Protein AF-A0A427C906-F1 (afdb_monomer_lite)

Sequence (135 aa):
MSDAIRTLAHLHAALLLALLGTAPATAQQRPLTGQMLGEQPTPTTPPARPAPVAAPVAAAPAPVALALPPRPQLGDTTRALLQLQASGEHAGKPHTVLGDQASRSYARYLNSFDHPIPEYLEQSVRRDVASEGGE

Foldseek 3Di:
DVVVVVVVVVVVVVVVVVVVPDDPPPPPDPPPVVVPPPDDDDDDDDDDDDDDDDDDDDDDPDPDDDDDPDDDDPCPVVVVVVVVVVVCPPPDDDDDQPPVNVVVVVVVVVVVVVDDDDPDDDDPDPPPDDDDDDD

Radius of gyration: 36.95 Å; chains: 1; bounding box: 90×56×94 Å

pLDDT: mean 74.58, std 15.63, range [37.94, 96.94]

Secondary structure (DSSP, 8-state):
-HHHHHHHHHHHHHHHHHHTS----------GGGTSS--PPPPPPPPPPPPPPPP-PPPPPPP----PPPPPPTTHHHHHHHHHHHH-TTPPPP-PPPHHHHHHHHHHHHHHTSSPPPS----------------

Structure (mmCIF, N/CA/C/O backbone):
data_AF-A0A427C906-F1
#
_entry.id   AF-A0A427C906-F1
#
loop_
_atom_site.group_PDB
_atom_site.id
_atom_site.type_symbol
_atom_site.label_atom_id
_atom_site.label_alt_id
_atom_site.label_comp_id
_atom_site.label_asym_id
_atom_site.label_entity_id
_atom_site.label_seq_id
_atom_site.pdbx_PDB_ins_code
_atom_site.Cartn_x
_atom_site.Cartn_y
_atom_site.Cartn_z
_atom_site.occupancy
_atom_site.B_iso_or_equiv
_atom_site.auth_seq_id
_atom_site.auth_comp_id
_atom_site.auth_asym_id
_atom_site.auth_atom_id
_atom_site.pdbx_PDB_model_num
ATOM 1 N N . MET A 1 1 ? 47.331 12.082 6.596 1.00 60.78 1 MET A N 1
ATOM 2 C CA . MET A 1 1 ? 46.259 12.091 5.569 1.00 60.78 1 MET A CA 1
ATOM 3 C C . MET A 1 1 ? 45.106 11.132 5.878 1.00 60.78 1 MET A C 1
ATOM 5 O O . MET A 1 1 ? 43.995 11.435 5.479 1.00 60.78 1 MET A O 1
ATOM 9 N N . SER A 1 2 ? 45.327 10.031 6.614 1.00 67.25 2 SER A N 1
ATOM 10 C CA . SER A 1 2 ? 44.271 9.051 6.943 1.00 67.25 2 SER A CA 1
ATOM 11 C C . SER A 1 2 ? 43.259 9.542 8.000 1.00 67.25 2 SER A C 1
ATOM 13 O O . SER A 1 2 ? 42.059 9.323 7.855 1.00 67.25 2 SER A O 1
ATOM 15 N N . ASP A 1 3 ? 43.709 10.287 9.019 1.00 68.56 3 ASP A N 1
ATOM 16 C CA . ASP A 1 3 ? 42.823 10.754 10.102 1.00 68.56 3 ASP A CA 1
ATOM 17 C C . ASP A 1 3 ? 41.841 11.852 9.677 1.00 68.56 3 ASP A C 1
ATOM 19 O O . ASP A 1 3 ? 40.694 11.854 10.113 1.00 68.56 3 ASP A O 1
ATOM 23 N N . ALA A 1 4 ? 42.249 12.735 8.761 1.00 67.44 4 ALA A N 1
ATOM 24 C CA . ALA A 1 4 ? 41.394 13.807 8.243 1.00 67.44 4 ALA A CA 1
ATOM 25 C C . ALA A 1 4 ? 40.208 13.277 7.414 1.00 67.44 4 ALA A C 1
ATOM 27 O O . ALA A 1 4 ? 39.137 13.876 7.388 1.00 67.44 4 ALA A O 1
ATOM 28 N N . ILE A 1 5 ? 40.384 12.128 6.756 1.00 72.06 5 ILE A N 1
ATOM 29 C CA . ILE A 1 5 ? 39.330 11.475 5.970 1.00 72.06 5 ILE A CA 1
ATOM 30 C C . ILE A 1 5 ? 38.329 10.789 6.908 1.00 72.06 5 ILE A C 1
ATOM 32 O O . ILE A 1 5 ? 37.121 10.834 6.678 1.00 72.06 5 ILE A O 1
ATOM 36 N N . ARG A 1 6 ? 38.817 10.203 8.009 1.00 75.44 6 ARG A N 1
ATOM 37 C CA . ARG A 1 6 ? 37.978 9.535 9.008 1.00 75.44 6 ARG A CA 1
ATOM 38 C C . ARG A 1 6 ? 37.105 10.530 9.776 1.00 75.44 6 ARG A C 1
ATOM 40 O O . ARG A 1 6 ? 35.917 10.279 9.955 1.00 75.44 6 ARG A O 1
ATOM 47 N N . THR A 1 7 ? 37.645 11.683 10.166 1.00 76.62 7 THR A N 1
ATOM 48 C CA . THR A 1 7 ? 36.865 12.737 10.838 1.00 76.62 7 THR A CA 1
ATOM 49 C C . THR A 1 7 ? 35.819 13.360 9.916 1.00 76.62 7 THR A C 1
ATOM 51 O O . THR A 1 7 ? 34.683 13.568 10.341 1.00 76.62 7 THR A O 1
ATOM 54 N N . LEU A 1 8 ? 36.150 13.578 8.640 1.00 78.31 8 LEU A N 1
ATOM 55 C CA . LEU A 1 8 ? 35.208 14.096 7.644 1.00 78.31 8 LEU A CA 1
ATOM 56 C C . LEU A 1 8 ? 34.052 13.122 7.363 1.00 78.31 8 LEU A C 1
ATOM 58 O O . LEU A 1 8 ? 32.909 13.557 7.200 1.00 78.31 8 LEU A O 1
ATOM 62 N N . ALA A 1 9 ? 34.330 11.815 7.356 1.00 74.56 9 ALA A N 1
ATOM 63 C CA . ALA A 1 9 ? 33.320 10.771 7.196 1.00 74.56 9 ALA A CA 1
ATOM 64 C C . ALA A 1 9 ? 32.382 10.678 8.412 1.00 74.56 9 ALA A C 1
ATOM 66 O O . ALA A 1 9 ? 31.169 10.557 8.245 1.00 74.56 9 ALA A O 1
ATOM 67 N N . HIS A 1 10 ? 32.914 10.799 9.632 1.00 79.38 10 HIS A N 1
ATOM 68 C CA . HIS A 1 10 ? 32.091 10.828 10.845 1.00 79.38 10 HIS A CA 1
ATOM 69 C C . HIS A 1 10 ? 31.225 12.091 10.935 1.00 79.38 10 HIS A C 1
ATOM 71 O O . HIS A 1 10 ? 30.067 11.997 11.335 1.00 79.38 10 HIS A O 1
ATOM 77 N N . LEU A 1 11 ? 31.737 13.247 10.498 1.00 77.88 11 LEU A N 1
ATOM 78 C CA . LEU A 1 11 ? 30.957 14.487 10.411 1.00 77.88 11 LEU A CA 1
ATOM 79 C C . LEU A 1 11 ? 29.820 14.384 9.385 1.00 77.88 11 LEU A C 1
ATOM 81 O O . LEU A 1 11 ? 28.704 14.803 9.679 1.00 77.88 11 LEU A O 1
ATOM 85 N N . HIS A 1 12 ? 30.064 13.772 8.222 1.00 73.31 12 HIS A N 1
ATOM 86 C CA . HIS A 1 12 ? 29.010 13.512 7.233 1.00 73.31 12 HIS A CA 1
ATOM 87 C C . HIS A 1 12 ? 27.954 12.532 7.752 1.00 73.31 12 HIS A C 1
ATOM 89 O O . HIS A 1 12 ? 26.762 12.774 7.579 1.00 73.31 12 HIS A O 1
ATOM 95 N N . ALA A 1 13 ? 28.371 11.452 8.416 1.00 78.50 13 ALA A N 1
ATOM 96 C CA . ALA A 1 13 ? 27.444 10.487 9.000 1.00 78.50 13 ALA A CA 1
ATOM 97 C C . ALA A 1 13 ? 26.569 11.128 10.090 1.00 78.50 13 ALA A C 1
ATOM 99 O O . ALA A 1 13 ? 25.360 10.909 10.108 1.00 78.50 13 ALA A O 1
ATOM 100 N N . ALA A 1 14 ? 27.152 11.967 10.952 1.00 78.31 14 ALA A N 1
ATOM 101 C CA . ALA A 1 14 ? 26.415 12.705 11.976 1.00 78.31 14 ALA A CA 1
ATOM 102 C C . ALA A 1 14 ? 25.446 13.737 11.371 1.00 78.31 14 ALA A C 1
ATOM 104 O O . ALA A 1 14 ? 24.316 13.860 11.841 1.00 78.31 14 ALA A O 1
ATOM 105 N N . LEU A 1 15 ? 25.849 14.432 10.301 1.00 78.50 15 LEU A N 1
ATOM 106 C CA . LEU A 1 15 ? 24.998 15.392 9.593 1.00 78.50 15 LEU A CA 1
ATOM 107 C C . LEU A 1 15 ? 23.798 14.704 8.922 1.00 78.50 15 LEU A C 1
ATOM 109 O O . LEU A 1 15 ? 22.674 15.184 9.038 1.00 78.50 15 LEU A O 1
ATOM 113 N N . LEU A 1 16 ? 24.011 13.553 8.276 1.00 77.31 16 LEU A N 1
ATOM 114 C CA . LEU A 1 16 ? 22.929 12.767 7.672 1.00 77.31 16 LEU A CA 1
ATOM 115 C C . LEU A 1 16 ? 21.966 12.209 8.729 1.00 77.31 16 LEU A C 1
ATOM 117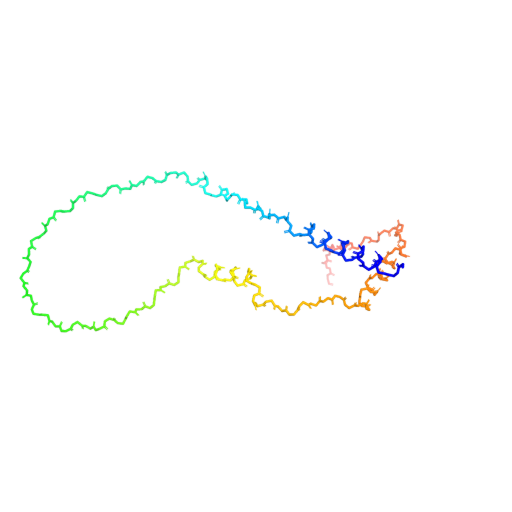 O O . LEU A 1 16 ? 20.756 12.227 8.513 1.00 77.31 16 LEU A O 1
ATOM 121 N N . LEU A 1 17 ? 22.472 11.771 9.888 1.00 72.62 17 LEU A N 1
ATOM 122 C CA . LEU A 1 17 ? 21.626 11.297 10.988 1.00 72.62 17 LEU A CA 1
ATOM 123 C C . LEU A 1 17 ? 20.773 12.428 11.591 1.00 72.62 17 LEU A C 1
ATOM 125 O O . LEU A 1 17 ? 19.618 12.207 11.944 1.00 72.62 17 LEU A O 1
ATOM 129 N N . ALA A 1 18 ? 21.323 13.643 11.675 1.00 68.44 18 ALA A N 1
ATOM 130 C CA . ALA A 1 18 ? 20.617 14.814 12.188 1.00 68.44 18 ALA A CA 1
ATOM 131 C C . ALA A 1 18 ? 19.518 15.316 11.233 1.00 68.44 18 ALA A C 1
ATOM 133 O O . ALA A 1 18 ? 18.470 15.760 11.699 1.00 68.44 18 ALA A O 1
ATOM 134 N N . LEU A 1 19 ? 19.714 15.208 9.912 1.00 68.06 19 LEU A N 1
ATOM 135 C CA . LEU A 1 19 ? 18.711 15.625 8.922 1.00 68.06 19 LEU A CA 1
ATOM 136 C C . LEU A 1 19 ? 17.505 14.672 8.811 1.00 68.06 19 LEU A C 1
ATOM 138 O O . LEU A 1 19 ? 16.458 15.090 8.325 1.00 68.06 19 LEU A O 1
ATOM 142 N N . LEU A 1 20 ? 17.612 13.418 9.266 1.00 64.12 20 LEU A N 1
ATOM 143 C CA . LEU A 1 20 ? 16.508 12.443 9.230 1.00 64.12 20 LEU A CA 1
ATOM 144 C C . LEU A 1 20 ? 15.568 12.515 10.453 1.00 64.12 20 LEU A C 1
ATOM 146 O O . LEU A 1 20 ? 14.515 11.880 10.446 1.00 64.12 20 LEU A O 1
ATOM 150 N N . GLY A 1 21 ? 15.934 13.257 11.504 1.00 59.97 21 GLY A N 1
ATOM 151 C CA . GLY A 1 21 ? 15.280 13.190 12.819 1.00 59.97 21 GLY A CA 1
ATOM 152 C C . GLY A 1 21 ? 14.210 14.244 13.129 1.00 59.97 21 GLY A C 1
ATOM 153 O O . GLY A 1 21 ? 13.608 14.174 14.197 1.00 59.97 21 GLY A O 1
ATOM 154 N N . THR A 1 22 ? 13.951 15.226 12.263 1.00 59.56 22 THR A N 1
ATOM 155 C CA . THR A 1 22 ? 13.080 16.371 12.604 1.00 59.56 22 THR A CA 1
ATOM 156 C C . THR A 1 22 ? 11.962 16.606 11.593 1.00 59.56 22 THR A C 1
ATOM 158 O O . THR A 1 22 ? 11.855 17.659 10.974 1.00 59.56 22 THR A O 1
ATOM 161 N N . ALA A 1 23 ? 11.052 15.640 11.483 1.00 53.34 23 ALA A N 1
ATOM 162 C CA . ALA A 1 23 ? 9.708 15.899 10.976 1.00 53.34 23 ALA A CA 1
ATOM 163 C C . ALA A 1 23 ? 8.699 15.665 12.111 1.00 53.34 23 ALA A C 1
ATOM 165 O O . ALA A 1 23 ? 8.405 14.511 12.431 1.00 53.34 23 ALA A O 1
ATOM 166 N N . PRO A 1 24 ? 8.147 16.714 12.751 1.00 51.66 24 PRO A N 1
ATOM 167 C CA . PRO A 1 24 ? 6.946 16.536 13.547 1.00 51.66 24 PRO A CA 1
ATOM 168 C C . PRO A 1 24 ? 5.812 16.198 12.574 1.00 51.66 24 PRO A C 1
ATOM 170 O O . PRO A 1 24 ? 5.291 17.063 11.874 1.00 51.66 24 PRO A O 1
ATOM 173 N N . ALA A 1 25 ? 5.447 14.921 12.498 1.00 55.31 25 ALA A N 1
ATOM 174 C CA . ALA A 1 25 ? 4.264 14.469 11.782 1.00 55.31 25 ALA A CA 1
ATOM 175 C C . ALA A 1 25 ? 3.003 14.905 12.550 1.00 55.31 25 ALA A C 1
ATOM 177 O O . ALA A 1 25 ? 2.325 14.098 13.178 1.00 55.31 25 ALA A O 1
ATOM 178 N N . THR A 1 26 ? 2.668 16.194 12.514 1.00 57.56 26 THR A N 1
ATOM 179 C CA . THR A 1 26 ? 1.374 16.709 12.983 1.00 57.56 26 THR A CA 1
ATOM 180 C C . THR A 1 26 ? 0.331 16.610 11.872 1.00 57.56 26 THR A C 1
ATOM 182 O O . THR A 1 26 ? -0.353 17.569 11.532 1.00 57.56 26 THR A O 1
ATOM 185 N N . ALA A 1 27 ? 0.150 15.410 11.319 1.00 52.53 27 ALA A N 1
ATOM 186 C CA . ALA A 1 27 ? -1.010 15.088 10.492 1.00 52.53 27 ALA A CA 1
ATOM 187 C C . ALA A 1 27 ? -2.217 14.741 11.387 1.00 52.53 27 ALA A C 1
ATOM 189 O O . ALA A 1 27 ? -2.818 13.679 11.263 1.00 52.53 27 ALA A O 1
ATOM 190 N N . GLN A 1 28 ? -2.573 15.618 12.332 1.00 52.84 28 GLN A N 1
ATOM 191 C CA . GLN A 1 28 ? -3.855 15.518 13.034 1.00 52.84 28 GLN A CA 1
ATOM 192 C C . GLN A 1 28 ? -4.901 16.294 12.245 1.00 52.84 28 GLN A C 1
ATOM 194 O O . GLN A 1 28 ? -5.195 17.459 12.511 1.00 52.84 28 GLN A O 1
ATOM 199 N N . GLN A 1 29 ? -5.462 15.632 11.238 1.00 58.22 29 GLN A N 1
ATOM 200 C CA . GLN A 1 29 ? -6.643 16.130 10.555 1.00 58.22 29 GLN A CA 1
ATOM 201 C C . GLN A 1 29 ? -7.806 16.146 11.554 1.00 58.22 29 GLN A C 1
ATOM 203 O O . GLN A 1 29 ? -8.168 15.126 12.142 1.00 58.22 29 GLN A O 1
ATOM 208 N N . ARG A 1 30 ? -8.356 17.337 11.793 1.00 63.44 30 ARG A N 1
ATOM 209 C CA . ARG A 1 30 ? -9.452 17.554 12.742 1.00 63.44 30 ARG A CA 1
ATOM 210 C C . ARG A 1 30 ? -10.679 16.751 12.267 1.00 63.44 30 ARG A C 1
ATOM 212 O O . ARG A 1 30 ? -11.065 16.917 11.108 1.00 63.44 30 ARG A O 1
ATOM 219 N N . PRO A 1 31 ? -11.294 15.886 13.097 1.00 63.03 31 PRO A N 1
ATOM 220 C CA . PRO A 1 31 ? -12.425 15.073 12.661 1.00 63.03 31 PRO A CA 1
ATOM 221 C C . PRO A 1 31 ? -13.620 15.974 12.332 1.00 63.03 31 PRO A C 1
ATOM 223 O O . PRO A 1 31 ? -14.186 16.632 13.206 1.00 63.03 31 PRO A O 1
ATOM 226 N N . LEU A 1 32 ? -13.998 15.994 11.052 1.00 64.62 32 LEU A N 1
ATOM 227 C CA . LEU A 1 32 ? -15.096 16.797 10.503 1.00 64.62 32 LEU A CA 1
ATOM 228 C C . LEU A 1 32 ? -16.458 16.438 11.131 1.00 64.62 32 LEU A C 1
ATOM 230 O O . LEU A 1 32 ? -17.360 17.267 11.200 1.00 64.62 32 LEU A O 1
ATOM 234 N N . THR A 1 33 ? -16.580 15.229 11.679 1.00 61.72 33 THR A N 1
ATOM 235 C CA . THR A 1 33 ? -17.793 14.690 12.306 1.00 61.72 33 THR A CA 1
ATOM 236 C C . THR A 1 33 ? -18.215 15.430 13.579 1.00 61.72 33 THR A C 1
ATOM 238 O O . THR A 1 33 ? -19.398 15.449 13.899 1.00 61.72 33 THR A O 1
ATOM 241 N N . GLY A 1 34 ? -17.283 16.070 14.296 1.00 59.53 34 GLY A N 1
ATOM 242 C CA . GLY A 1 34 ? -17.593 16.813 15.526 1.00 59.53 34 GLY A CA 1
ATOM 243 C C . GLY A 1 34 ? -18.198 18.200 15.291 1.00 59.53 34 GLY A C 1
ATOM 244 O O . GLY A 1 34 ? -18.767 18.773 16.209 1.00 59.53 34 GLY A O 1
ATOM 245 N N . GLN A 1 35 ? -18.082 18.742 14.076 1.00 57.38 35 GLN A N 1
ATOM 246 C CA . GLN A 1 35 ? -18.597 20.075 13.730 1.00 57.38 35 GLN A CA 1
ATOM 247 C C . GLN A 1 35 ? -20.039 20.031 13.201 1.00 57.38 35 GLN A C 1
ATOM 249 O O . GLN A 1 35 ? -20.721 21.048 13.199 1.00 57.38 35 GLN A O 1
ATOM 254 N N . MET A 1 36 ? -20.519 18.860 12.763 1.00 58.44 36 MET A N 1
ATOM 255 C CA . MET A 1 36 ? -21.890 18.692 12.262 1.00 58.44 36 MET A CA 1
ATOM 256 C C . MET A 1 36 ? -22.916 18.370 13.355 1.00 58.44 36 MET A C 1
ATOM 258 O O . MET A 1 36 ? -24.115 18.496 13.116 1.00 58.44 36 MET A O 1
ATOM 262 N N . LEU A 1 37 ? -22.473 17.965 14.54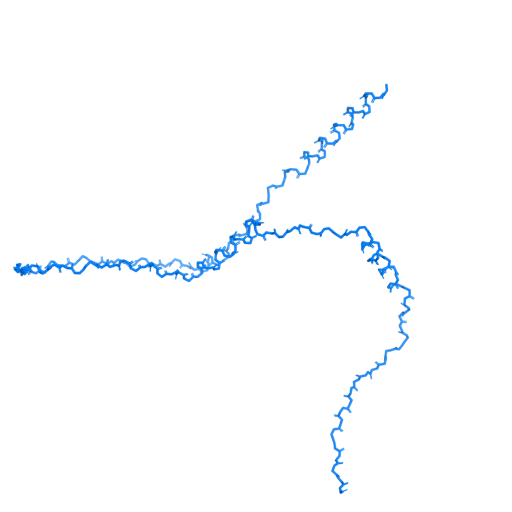7 1.00 62.88 37 LEU A N 1
ATOM 263 C CA . LEU A 1 37 ? -23.356 17.704 15.680 1.00 62.88 37 LEU A CA 1
ATOM 264 C C . LEU A 1 37 ? -23.487 18.988 16.505 1.00 62.88 37 LEU A C 1
ATOM 266 O O . LEU A 1 37 ? -22.859 19.142 17.549 1.00 62.88 37 LEU A O 1
ATOM 270 N N . GLY A 1 38 ? -24.237 19.945 15.954 1.00 54.25 38 GLY A N 1
ATOM 271 C CA . GLY A 1 38 ? -24.560 21.203 16.616 1.00 54.25 38 GLY A CA 1
ATOM 272 C C . GLY A 1 38 ? -25.064 20.995 18.047 1.00 54.25 38 GLY A C 1
ATOM 273 O O . GLY A 1 38 ? -25.702 19.992 18.363 1.00 54.25 38 GLY A O 1
ATOM 274 N N . GLU A 1 39 ? -24.712 21.965 18.886 1.00 60.34 39 GLU A N 1
ATOM 275 C CA . GLU A 1 39 ? -25.127 22.199 20.270 1.00 60.34 39 GLU A CA 1
ATOM 276 C C . GLU A 1 39 ? -26.426 21.480 20.669 1.00 60.34 39 GLU A C 1
ATOM 278 O O . GLU A 1 39 ? -27.529 21.911 20.338 1.00 60.34 39 GLU A O 1
ATOM 283 N N . GLN A 1 40 ? -26.305 20.381 21.417 1.00 56.00 40 GLN A N 1
ATOM 284 C CA . GLN A 1 40 ? -27.468 19.733 22.013 1.00 56.00 40 GLN A CA 1
ATOM 285 C C . GLN A 1 40 ? -27.760 20.392 23.374 1.00 56.00 40 GLN A C 1
ATOM 287 O O . GLN A 1 40 ? -26.891 20.365 24.251 1.00 56.00 40 GLN A O 1
ATOM 292 N N . PRO A 1 41 ? -28.942 21.005 23.577 1.00 55.81 41 PRO A N 1
ATOM 293 C CA . PRO A 1 41 ? -29.251 21.733 24.802 1.00 55.81 41 PRO A CA 1
ATOM 294 C C . PRO A 1 41 ? -29.464 20.779 25.984 1.00 55.81 41 PRO A C 1
ATOM 296 O O . PRO A 1 41 ? -30.039 19.697 25.854 1.00 55.81 41 PRO A O 1
ATOM 299 N N . THR A 1 42 ? -29.001 21.198 27.160 1.00 55.06 42 THR A N 1
ATOM 300 C CA . THR A 1 42 ? -29.135 20.480 28.432 1.00 55.06 42 THR A CA 1
ATOM 301 C C . THR A 1 42 ? -30.573 20.552 28.966 1.00 55.06 42 THR A C 1
ATOM 303 O O . THR A 1 42 ? -31.098 21.651 29.154 1.00 55.06 42 THR A O 1
ATOM 306 N N . PRO A 1 43 ? -31.233 19.422 29.285 1.00 53.91 43 PRO A N 1
ATOM 307 C CA . PRO A 1 43 ? -32.519 19.463 29.970 1.00 53.91 43 PRO A CA 1
ATOM 308 C C . PRO A 1 43 ? -32.331 19.780 31.462 1.00 53.91 43 PRO A C 1
ATOM 310 O O . PRO A 1 43 ? -31.638 19.071 32.193 1.00 53.91 43 PRO A O 1
ATOM 313 N N . THR A 1 44 ? -32.977 20.850 31.928 1.00 54.47 44 THR A N 1
ATOM 314 C CA . THR A 1 44 ? -33.104 21.198 33.351 1.00 54.47 44 THR A CA 1
ATOM 315 C C . THR A 1 44 ? -34.202 20.340 33.988 1.00 54.47 44 THR A C 1
ATOM 317 O O . THR A 1 44 ? -35.337 20.349 33.520 1.00 54.47 44 THR A O 1
ATOM 320 N N . THR A 1 45 ? -33.888 19.603 35.058 1.00 62.78 45 THR A N 1
ATOM 321 C CA . THR A 1 45 ? -34.878 18.806 35.810 1.00 62.78 45 THR A CA 1
ATOM 322 C C . THR A 1 45 ? -35.275 19.540 37.104 1.00 62.78 45 THR A C 1
ATOM 324 O O . THR A 1 45 ? -34.380 19.978 37.829 1.00 62.78 45 THR A O 1
ATOM 327 N N . PRO A 1 46 ? -36.579 19.704 37.412 1.00 63.38 46 PRO A N 1
ATOM 328 C CA . PRO A 1 46 ? -37.055 20.387 38.621 1.00 63.38 46 PRO A CA 1
ATOM 329 C C . PRO A 1 46 ? -36.910 19.524 39.893 1.00 63.38 46 PRO A C 1
ATOM 331 O O . PRO A 1 46 ? -36.845 18.296 39.800 1.00 63.38 46 PRO A O 1
ATOM 334 N N . PRO A 1 47 ? -36.890 20.132 41.098 1.00 61.59 47 PRO A N 1
ATOM 335 C CA . PRO A 1 47 ? -36.725 19.397 42.351 1.00 61.59 47 PRO A CA 1
ATOM 336 C C . PRO A 1 47 ? -37.974 18.581 42.727 1.00 61.59 47 PRO A C 1
ATOM 338 O O . PRO A 1 47 ? -39.103 19.075 42.685 1.00 61.59 47 PRO A O 1
ATOM 341 N N . ALA A 1 48 ? -37.757 17.329 43.139 1.00 61.44 48 ALA A N 1
ATOM 342 C CA . ALA A 1 48 ? -38.797 16.409 43.595 1.00 61.44 48 ALA A CA 1
ATOM 343 C C . ALA A 1 48 ? -39.233 16.689 45.049 1.00 61.44 48 ALA A C 1
ATOM 345 O O . ALA A 1 48 ? -38.413 16.961 45.926 1.00 61.44 48 ALA A O 1
ATOM 346 N N . ARG A 1 49 ? -40.545 16.597 45.301 1.00 61.78 49 ARG A N 1
ATOM 347 C CA . ARG A 1 49 ? -41.196 16.741 46.617 1.00 61.78 49 ARG A CA 1
ATOM 348 C C . ARG A 1 49 ? -40.979 15.483 47.483 1.00 61.78 49 ARG A C 1
ATOM 350 O O . ARG A 1 49 ? -41.075 14.384 46.941 1.00 61.78 49 ARG A O 1
ATOM 357 N N . PRO A 1 50 ? -40.766 15.600 48.808 1.00 54.38 50 PRO A N 1
ATOM 358 C CA . PRO A 1 50 ? -40.608 14.435 49.679 1.00 54.38 50 PRO A CA 1
ATOM 359 C C .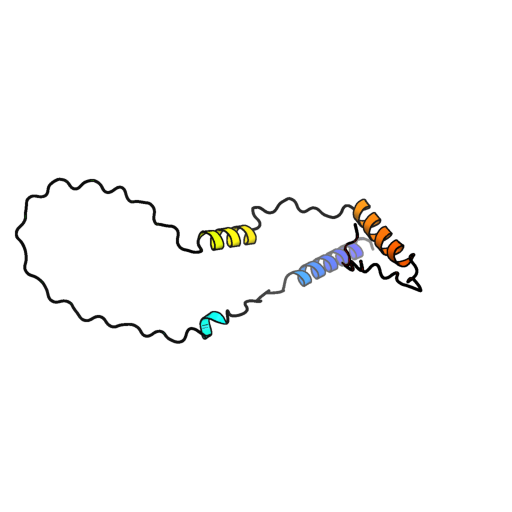 PRO A 1 50 ? -41.930 13.673 49.893 1.00 54.38 50 PRO A C 1
ATOM 361 O O . PRO A 1 50 ? -42.985 14.275 50.102 1.00 54.38 50 PRO A O 1
ATOM 364 N N . ALA A 1 51 ? -41.847 12.340 49.846 1.00 64.00 51 ALA A N 1
ATOM 365 C CA . ALA A 1 51 ? -42.921 11.388 50.141 1.00 64.00 51 ALA A CA 1
ATOM 366 C C . ALA A 1 51 ? -42.890 10.950 51.628 1.00 64.00 51 ALA A C 1
ATOM 368 O O . ALA A 1 51 ? -41.834 11.039 52.259 1.00 64.00 51 ALA A O 1
ATOM 369 N N . PRO A 1 52 ? -44.021 10.497 52.209 1.00 53.59 52 PRO A N 1
ATOM 370 C CA . PRO A 1 52 ? -44.125 10.165 53.632 1.00 53.59 52 PRO A CA 1
ATOM 371 C C . PRO A 1 52 ? -43.350 8.895 54.018 1.00 53.59 52 PRO A C 1
ATOM 373 O O . PRO A 1 52 ? -43.203 7.961 53.231 1.00 53.59 52 PRO A O 1
ATOM 376 N N . VAL A 1 53 ? -42.874 8.876 55.265 1.00 53.28 53 VAL A N 1
ATOM 377 C CA . VAL A 1 53 ? -42.046 7.814 55.854 1.00 53.28 53 VAL A CA 1
ATOM 378 C C . VAL A 1 53 ? -42.908 6.606 56.234 1.00 53.28 53 VAL A C 1
ATOM 380 O O . VAL A 1 53 ? -43.827 6.725 57.043 1.00 53.28 53 VAL A O 1
ATOM 383 N N . ALA A 1 54 ? -42.592 5.438 55.670 1.00 59.38 54 ALA A N 1
ATOM 384 C CA . ALA A 1 54 ? -43.156 4.150 56.069 1.00 59.38 54 ALA A CA 1
ATOM 385 C C . ALA A 1 54 ? -42.366 3.535 57.244 1.00 59.38 54 ALA A C 1
ATOM 387 O O . ALA A 1 54 ? -41.144 3.667 57.320 1.00 59.38 54 ALA A O 1
ATOM 388 N N . ALA A 1 55 ? -43.080 2.869 58.158 1.00 56.56 55 ALA A N 1
ATOM 389 C CA . ALA A 1 55 ? -42.540 2.220 59.355 1.00 56.56 55 ALA A CA 1
ATOM 390 C C . ALA A 1 55 ? -41.614 1.022 59.027 1.00 56.56 55 ALA A C 1
ATOM 392 O O . ALA A 1 55 ? -41.811 0.363 58.002 1.00 56.56 55 ALA A O 1
ATOM 393 N N . PRO A 1 56 ? -40.624 0.701 59.887 1.00 52.44 56 PRO A N 1
ATOM 394 C CA . PRO A 1 56 ? -39.637 -0.334 59.598 1.00 52.44 56 PRO A CA 1
ATOM 395 C C . PRO A 1 56 ? -40.234 -1.740 59.736 1.00 52.44 56 PRO A C 1
ATOM 397 O O . PRO A 1 56 ? -40.595 -2.181 60.826 1.00 52.44 56 PRO A O 1
ATOM 400 N N . VAL A 1 57 ? -40.291 -2.465 58.620 1.00 56.38 57 VAL A N 1
ATOM 401 C CA . VAL A 1 57 ? -40.462 -3.922 58.600 1.00 56.38 57 VAL A CA 1
ATOM 402 C C . VAL A 1 57 ? -39.096 -4.565 58.846 1.00 56.38 57 VAL A C 1
ATOM 404 O O . VAL A 1 57 ? -38.097 -4.151 58.258 1.00 56.38 57 VAL A O 1
ATOM 407 N N . ALA A 1 58 ? 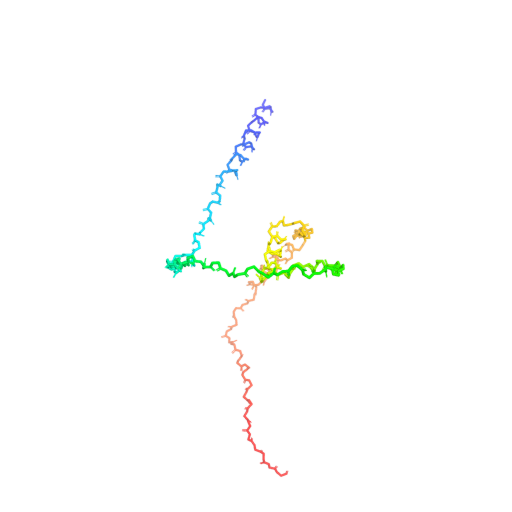-39.053 -5.563 59.734 1.00 60.31 58 ALA A N 1
ATOM 408 C CA . ALA A 1 58 ? -37.845 -6.308 60.070 1.00 60.31 58 ALA A CA 1
ATOM 409 C C . ALA A 1 58 ? -37.196 -6.908 58.810 1.00 60.31 58 ALA A C 1
ATOM 411 O O . ALA A 1 58 ? -37.830 -7.650 58.058 1.00 60.31 58 ALA A O 1
ATOM 412 N N . ALA A 1 59 ? -35.929 -6.559 58.588 1.00 58.41 59 ALA A N 1
ATOM 413 C CA . ALA A 1 59 ? -35.171 -6.958 57.414 1.00 58.41 59 ALA A CA 1
ATOM 414 C C . ALA A 1 59 ? -34.789 -8.443 57.491 1.00 58.41 59 ALA A C 1
ATOM 416 O O . ALA A 1 59 ? -34.018 -8.856 58.358 1.00 58.41 59 ALA A O 1
ATOM 417 N N . ALA A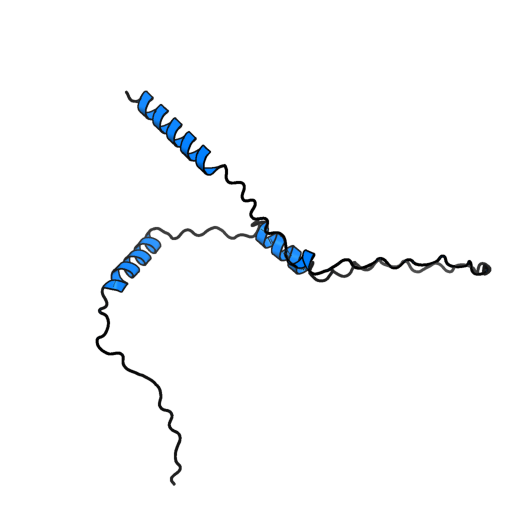 1 60 ? -35.302 -9.239 56.553 1.00 64.25 60 ALA A N 1
ATOM 418 C CA . ALA A 1 60 ? -34.699 -10.523 56.223 1.00 64.25 60 ALA A CA 1
ATOM 419 C C . ALA A 1 60 ? -33.281 -10.287 55.658 1.00 64.25 60 ALA A C 1
ATOM 421 O O . ALA A 1 60 ? -33.065 -9.271 54.988 1.00 64.25 60 ALA A O 1
ATOM 422 N N . PRO A 1 61 ? -32.309 -11.187 55.904 1.00 62.84 61 PRO A N 1
ATOM 423 C CA . PRO A 1 61 ? -30.970 -11.048 55.344 1.00 62.84 61 PRO A CA 1
ATOM 424 C C . PRO A 1 61 ? -31.061 -11.002 53.815 1.00 62.84 61 PRO A C 1
ATOM 426 O O . PRO A 1 61 ? -31.592 -11.915 53.181 1.00 62.84 61 PRO A O 1
ATOM 429 N N . ALA A 1 62 ? -30.579 -9.903 53.233 1.00 66.81 62 ALA A N 1
ATOM 430 C CA . ALA A 1 62 ? -30.576 -9.721 51.792 1.00 66.81 62 ALA A CA 1
ATOM 431 C C . ALA A 1 62 ? -29.655 -10.770 51.142 1.00 66.81 62 ALA A C 1
ATOM 433 O O . ALA A 1 62 ? -28.548 -10.996 51.643 1.00 66.81 62 ALA A O 1
ATOM 434 N N . PRO A 1 63 ? -30.070 -11.407 50.034 1.00 68.06 63 PRO A N 1
ATOM 435 C CA . PRO A 1 63 ? -29.173 -12.257 49.271 1.00 68.06 63 PRO A CA 1
ATOM 436 C C . PRO A 1 63 ? -27.971 -11.427 48.812 1.00 68.06 63 PRO A C 1
ATOM 438 O O . PRO A 1 63 ? -28.123 -10.313 48.307 1.00 68.06 63 PRO A O 1
ATOM 441 N N . VAL A 1 64 ? -26.768 -11.970 49.002 1.00 71.94 64 VAL A N 1
ATOM 442 C CA . VAL A 1 64 ? -25.532 -11.365 48.501 1.00 71.94 64 VAL A CA 1
ATOM 443 C C . VAL A 1 64 ? -25.624 -11.336 46.977 1.00 71.94 64 VAL A C 1
ATOM 445 O O . VAL A 1 64 ? -25.540 -12.373 46.320 1.00 71.94 64 VAL A O 1
ATOM 448 N N . ALA A 1 65 ? -25.850 -10.153 46.411 1.00 73.44 65 ALA A N 1
ATOM 449 C CA . ALA A 1 65 ? -25.862 -9.970 44.971 1.00 73.44 65 ALA A CA 1
ATOM 450 C C . ALA A 1 65 ? -24.429 -10.127 44.446 1.00 73.44 65 ALA A C 1
ATOM 452 O O . ALA A 1 65 ? -23.572 -9.274 44.676 1.00 73.44 65 ALA A O 1
ATOM 453 N N . LEU A 1 66 ? -24.163 -11.228 43.742 1.00 75.00 66 LEU A N 1
ATOM 454 C CA . LEU A 1 66 ? -22.958 -11.365 42.930 1.00 75.00 66 LEU A CA 1
ATOM 455 C C . LEU A 1 66 ? -23.013 -10.302 41.830 1.00 75.00 66 LEU A C 1
ATOM 457 O O . LEU A 1 66 ? -23.892 -10.336 40.968 1.00 75.00 66 LEU A O 1
ATOM 461 N N . ALA A 1 67 ? -22.095 -9.337 41.883 1.00 79.44 67 ALA A N 1
ATOM 462 C CA . ALA A 1 67 ? -21.981 -8.311 40.859 1.00 79.44 67 ALA A CA 1
ATOM 463 C C . ALA A 1 67 ? -21.650 -8.974 39.514 1.00 79.44 67 ALA A C 1
ATOM 465 O O . ALA A 1 67 ? -20.590 -9.580 39.348 1.00 79.44 67 ALA A O 1
ATOM 466 N N . LEU A 1 68 ? -22.575 -8.872 38.560 1.00 76.75 68 LEU A N 1
ATOM 467 C CA . LEU A 1 68 ? -22.338 -9.310 37.190 1.00 76.75 68 LEU A CA 1
ATOM 468 C C . LEU A 1 68 ? -21.301 -8.372 36.551 1.00 76.75 68 LEU A C 1
ATOM 470 O O . LEU A 1 68 ? -21.405 -7.155 36.747 1.00 76.75 68 LEU A O 1
ATOM 474 N N . PRO A 1 69 ? -20.322 -8.887 35.782 1.00 80.19 69 PRO A N 1
ATOM 475 C CA . PRO A 1 69 ? -19.402 -8.023 35.061 1.00 80.19 69 PRO A CA 1
ATOM 476 C C . PRO A 1 69 ? -20.184 -7.056 34.158 1.00 80.19 69 PRO A C 1
ATOM 478 O O . PRO A 1 69 ? -21.204 -7.442 33.571 1.00 80.19 69 PRO A O 1
ATOM 481 N N . PRO A 1 70 ? -19.736 -5.794 34.049 1.00 82.44 70 PRO A N 1
ATOM 482 C CA . PRO A 1 70 ? -20.376 -4.825 33.178 1.00 82.44 70 PRO A CA 1
ATOM 483 C C . PRO A 1 70 ? -20.379 -5.344 31.739 1.00 82.44 70 PRO A C 1
ATOM 485 O O . PRO A 1 70 ? -19.411 -5.944 31.270 1.00 82.44 70 PRO A O 1
ATOM 488 N N . ARG A 1 71 ? -21.491 -5.115 31.034 1.00 85.25 71 ARG A N 1
ATOM 489 C CA . ARG A 1 71 ? -21.578 -5.454 29.612 1.00 85.25 71 ARG A CA 1
ATOM 490 C C . ARG A 1 71 ? -20.551 -4.621 28.836 1.00 85.25 71 ARG A C 1
ATOM 492 O O . ARG A 1 71 ? -20.481 -3.416 29.086 1.00 85.25 71 ARG A O 1
ATOM 499 N N . PRO A 1 72 ? -19.794 -5.224 27.901 1.00 85.12 72 PRO A N 1
ATOM 500 C CA . PRO A 1 72 ? -18.891 -4.467 27.045 1.00 85.12 72 PRO A CA 1
ATOM 501 C C . PRO A 1 72 ? -19.686 -3.419 26.263 1.00 85.12 72 PRO A C 1
ATOM 503 O O . PRO A 1 72 ? -20.783 -3.709 25.768 1.00 85.12 72 PRO A O 1
ATOM 506 N N . GLN A 1 73 ? -19.165 -2.195 26.181 1.00 92.38 73 GLN A N 1
ATOM 507 C CA . GLN A 1 73 ? -19.787 -1.155 25.376 1.00 92.38 73 GLN A CA 1
ATOM 508 C C . GLN A 1 73 ? -19.567 -1.445 23.893 1.00 92.38 73 GLN A C 1
ATOM 510 O O . GLN A 1 73 ? -18.595 -2.082 23.473 1.00 92.38 73 GLN A O 1
ATOM 515 N N . LEU A 1 74 ? -20.490 -0.947 23.073 1.00 94.56 74 LEU A N 1
ATOM 516 C CA . LEU A 1 74 ? -20.355 -1.033 21.629 1.00 94.56 74 LEU A CA 1
ATOM 517 C C . LEU A 1 74 ? -19.064 -0.323 21.199 1.00 94.56 74 LEU A C 1
ATOM 519 O O . LEU A 1 74 ? -18.847 0.847 21.504 1.00 94.56 74 LEU A O 1
ATOM 523 N N . GLY A 1 75 ? -18.210 -1.046 20.477 1.00 95.06 75 GLY A N 1
ATOM 524 C CA . GLY A 1 75 ? -16.948 -0.522 19.956 1.00 95.06 75 GLY A CA 1
ATOM 525 C C . GLY A 1 75 ? -15.730 -0.732 20.857 1.00 95.06 75 GLY A C 1
ATOM 526 O O . GLY A 1 75 ? -14.623 -0.451 20.398 1.00 95.06 75 GLY A O 1
ATOM 527 N N . ASP A 1 76 ? -15.876 -1.278 22.070 1.00 95.38 76 ASP A N 1
ATOM 528 C CA . ASP A 1 76 ? -14.726 -1.610 22.929 1.00 95.38 76 ASP A CA 1
ATOM 529 C C . ASP A 1 76 ? -13.785 -2.598 22.237 1.00 95.38 76 ASP A C 1
ATOM 531 O O . ASP A 1 76 ? -12.577 -2.375 22.168 1.00 95.38 76 ASP A O 1
ATOM 535 N N . THR A 1 77 ? -14.347 -3.640 21.621 1.00 95.06 77 THR A N 1
ATOM 536 C CA . THR A 1 77 ? -13.584 -4.612 20.831 1.00 95.06 77 THR A CA 1
ATOM 537 C C . THR A 1 77 ? -12.874 -3.949 19.654 1.00 95.06 77 THR A C 1
ATOM 539 O O . THR A 1 77 ? -11.693 -4.192 19.434 1.00 95.06 77 THR A O 1
ATOM 542 N N . THR A 1 78 ? -13.560 -3.076 18.911 1.00 96.38 78 THR A N 1
ATOM 543 C CA . THR A 1 78 ? -12.963 -2.378 17.765 1.00 96.38 78 THR A CA 1
ATOM 544 C C . THR A 1 78 ? -11.806 -1.489 18.203 1.00 96.38 78 THR A C 1
ATOM 546 O O . THR A 1 78 ? -10.736 -1.537 17.602 1.00 96.38 78 THR A O 1
ATOM 549 N N . ARG A 1 79 ? -11.984 -0.711 19.275 1.00 96.44 79 ARG A N 1
ATOM 550 C CA . ARG A 1 79 ? -10.928 0.150 19.817 1.00 96.44 79 ARG A CA 1
ATOM 551 C C . ARG A 1 79 ? -9.740 -0.675 20.306 1.00 96.44 79 ARG A C 1
ATOM 553 O O . ARG A 1 79 ? -8.609 -0.311 20.002 1.00 96.44 79 ARG A O 1
ATOM 560 N N . ALA A 1 80 ? -9.991 -1.795 20.983 1.00 95.25 80 ALA A N 1
ATOM 561 C CA . ALA A 1 80 ? -8.943 -2.708 21.426 1.00 95.25 80 ALA A CA 1
ATOM 562 C C . ALA A 1 80 ? -8.147 -3.283 20.243 1.00 95.25 80 ALA A C 1
ATOM 564 O O . ALA A 1 80 ? -6.921 -3.280 20.278 1.00 95.25 80 ALA A O 1
ATOM 565 N N . LEU A 1 81 ? -8.819 -3.705 19.167 1.00 95.75 81 LEU A N 1
ATOM 566 C CA . LEU A 1 81 ? -8.154 -4.215 17.963 1.00 95.75 81 LEU A CA 1
ATOM 567 C C . LEU A 1 81 ? -7.338 -3.138 17.242 1.00 95.75 81 LEU A C 1
ATOM 569 O O . LEU A 1 81 ? -6.217 -3.406 16.821 1.00 95.75 81 LEU A O 1
ATOM 573 N N . LEU A 1 82 ? -7.861 -1.916 17.126 1.00 96.31 82 LEU A N 1
ATOM 574 C CA . LEU A 1 82 ? -7.117 -0.805 16.527 1.00 96.31 82 LEU A CA 1
ATOM 575 C C . LEU A 1 82 ? -5.896 -0.429 17.370 1.00 96.31 82 LEU A C 1
ATOM 577 O O . LEU A 1 82 ? -4.832 -0.160 16.821 1.00 96.31 82 LEU A O 1
ATOM 581 N N . GLN A 1 83 ? -6.023 -0.454 18.697 1.00 96.94 83 GLN A N 1
ATOM 582 C CA . GLN A 1 83 ? -4.900 -0.209 19.597 1.00 96.94 83 GLN A CA 1
ATOM 583 C C . GLN A 1 83 ? -3.846 -1.319 19.504 1.00 96.94 83 GLN A C 1
ATOM 585 O O . GLN A 1 83 ? -2.655 -1.022 19.509 1.00 96.94 83 GLN A O 1
ATOM 590 N N . LEU A 1 84 ? -4.272 -2.574 19.341 1.00 96.00 84 LEU A N 1
ATOM 591 C CA . LEU A 1 84 ? -3.394 -3.719 19.092 1.00 96.00 84 LEU A CA 1
ATOM 592 C C . LEU A 1 84 ? -2.639 -3.602 17.759 1.00 96.00 84 LEU A C 1
ATOM 594 O O . LEU A 1 84 ? -1.458 -3.922 17.680 1.00 96.00 84 LEU A O 1
ATOM 598 N N . GLN A 1 85 ? -3.314 -3.145 16.702 1.00 95.00 85 GLN A N 1
ATOM 599 C CA . GLN A 1 85 ? -2.689 -2.908 15.398 1.00 95.00 85 GLN A CA 1
ATOM 600 C C . GLN A 1 85 ? -1.699 -1.744 15.460 1.00 95.00 85 GLN A C 1
ATOM 602 O O . GLN A 1 85 ? -0.604 -1.839 14.914 1.00 95.00 85 GLN A O 1
ATOM 607 N N . ALA A 1 86 ? -2.072 -0.663 16.149 1.00 95.44 86 ALA A N 1
ATOM 608 C CA . ALA A 1 86 ? -1.233 0.517 16.312 1.00 95.44 86 ALA A CA 1
ATOM 609 C C . ALA A 1 86 ? -0.002 0.258 17.190 1.00 95.44 86 ALA A C 1
ATOM 611 O O . ALA A 1 86 ? 1.029 0.889 16.971 1.00 95.44 86 ALA A O 1
ATOM 612 N N . SER A 1 87 ? -0.089 -0.650 18.170 1.00 95.94 87 SER A N 1
ATOM 613 C CA . SER A 1 87 ? 1.044 -0.958 19.046 1.00 95.94 87 SER A CA 1
ATOM 614 C C . SER A 1 87 ? 2.163 -1.700 18.320 1.00 95.94 87 SER A C 1
ATOM 616 O O . SER A 1 87 ? 3.319 -1.576 18.705 1.00 95.94 87 SER A O 1
ATOM 618 N N . GLY A 1 88 ? 1.843 -2.482 17.285 1.00 91.31 88 GLY A N 1
ATOM 619 C CA . GLY A 1 88 ? 2.830 -3.299 16.577 1.00 91.31 88 GLY A CA 1
ATOM 620 C C . GLY A 1 88 ? 3.401 -4.461 17.403 1.00 91.31 88 GLY A C 1
ATOM 621 O O . GLY A 1 88 ? 4.204 -5.224 16.877 1.00 91.31 88 GLY A O 1
ATOM 622 N N . GLU A 1 89 ? 2.953 -4.662 18.647 1.00 92.62 89 GLU A N 1
ATOM 623 C CA . GLU A 1 89 ? 3.427 -5.725 19.556 1.00 92.62 89 GLU A CA 1
ATOM 624 C C . GLU A 1 89 ? 3.173 -7.137 19.003 1.00 92.62 89 GLU A C 1
ATOM 626 O O . GLU A 1 89 ? 3.891 -8.083 19.315 1.00 92.62 89 GLU A O 1
ATOM 631 N N . HIS A 1 90 ? 2.162 -7.281 18.142 1.00 89.56 90 HIS A N 1
ATOM 632 C CA . HIS A 1 90 ? 1.836 -8.533 17.453 1.00 89.56 90 HIS A CA 1
ATOM 633 C C . HIS A 1 90 ? 2.297 -8.561 15.991 1.00 89.56 90 HIS A C 1
ATOM 635 O O . HIS A 1 90 ? 1.866 -9.427 15.224 1.00 89.56 90 HIS A O 1
ATOM 641 N N . ALA A 1 91 ? 3.147 -7.621 15.572 1.00 90.75 91 ALA A N 1
ATOM 642 C CA . ALA A 1 91 ? 3.731 -7.671 14.243 1.00 90.75 91 ALA A CA 1
ATOM 643 C C . ALA A 1 91 ? 4.619 -8.917 14.108 1.00 90.75 91 ALA A C 1
ATOM 645 O O . ALA A 1 91 ? 5.440 -9.231 14.970 1.00 90.75 91 ALA A O 1
ATOM 646 N N . GLY A 1 92 ? 4.454 -9.639 13.000 1.00 89.19 92 GLY A N 1
ATOM 647 C CA . GLY A 1 92 ? 5.347 -10.738 12.653 1.00 89.19 92 GLY A CA 1
ATOM 648 C C . GLY A 1 92 ? 6.760 -10.244 12.331 1.00 89.19 92 GLY A C 1
ATOM 649 O O . GLY A 1 92 ? 7.013 -9.048 12.172 1.00 89.19 92 GLY A O 1
ATOM 650 N N . LYS A 1 93 ? 7.694 -11.187 12.177 1.00 89.88 93 LYS A N 1
ATOM 651 C CA . LYS A 1 93 ? 9.053 -10.863 11.737 1.00 89.88 93 LYS A CA 1
ATOM 652 C C . LYS A 1 93 ? 8.994 -10.169 10.364 1.00 89.88 93 LYS A C 1
ATOM 654 O O . LYS A 1 93 ? 8.388 -10.727 9.448 1.00 89.88 93 LYS A O 1
ATOM 659 N N . PRO A 1 94 ? 9.635 -9.001 10.179 1.00 84.06 94 PRO A N 1
ATOM 660 C CA . PRO A 1 94 ? 9.696 -8.379 8.868 1.00 84.06 94 PRO A CA 1
ATOM 661 C C . PRO A 1 94 ? 10.466 -9.293 7.912 1.00 84.06 94 PRO A C 1
ATOM 663 O O . PRO A 1 94 ? 11.590 -9.718 8.195 1.00 84.06 94 PRO A O 1
ATOM 666 N N . HIS A 1 95 ? 9.851 -9.598 6.774 1.00 82.50 95 HIS A N 1
ATOM 667 C CA . HIS A 1 95 ? 10.487 -10.340 5.696 1.00 82.50 95 HIS A CA 1
ATOM 668 C C . HIS A 1 95 ? 10.948 -9.350 4.633 1.00 82.50 95 HIS A C 1
ATOM 670 O O . HIS A 1 95 ? 10.137 -8.764 3.920 1.00 82.50 95 HIS A O 1
ATOM 676 N N . THR A 1 96 ? 12.259 -9.151 4.531 1.00 85.81 96 THR A N 1
ATOM 677 C CA . THR A 1 96 ? 12.837 -8.444 3.391 1.00 85.81 96 THR A CA 1
ATOM 678 C C . THR A 1 96 ? 12.854 -9.373 2.181 1.00 85.81 96 THR A C 1
ATOM 680 O O . THR A 1 96 ? 13.031 -10.588 2.309 1.00 85.81 96 THR A O 1
ATOM 683 N N . VAL A 1 97 ? 12.661 -8.811 0.987 1.00 84.94 97 VAL A N 1
ATOM 684 C CA . VAL A 1 97 ? 12.854 -9.569 -0.251 1.00 84.94 97 VAL A CA 1
ATOM 685 C C . VAL A 1 97 ? 14.330 -9.957 -0.324 1.00 84.94 97 VAL A C 1
ATOM 687 O O . VAL A 1 97 ? 15.203 -9.091 -0.367 1.00 84.94 97 VAL A O 1
ATOM 690 N N . LEU A 1 98 ? 14.612 -11.262 -0.300 1.00 86.31 98 LEU A N 1
ATOM 691 C CA . LEU A 1 98 ? 15.974 -11.775 -0.419 1.00 86.31 98 LEU A CA 1
ATOM 692 C C . LEU A 1 98 ? 16.572 -11.363 -1.773 1.00 86.31 98 LEU A C 1
ATOM 694 O O . LEU A 1 98 ? 15.849 -11.316 -2.769 1.00 86.31 98 LEU A O 1
ATOM 698 N N . GLY A 1 99 ? 17.885 -11.116 -1.825 1.00 87.69 99 GLY A N 1
ATOM 699 C CA . GLY A 1 99 ? 18.577 -10.655 -3.037 1.00 87.69 99 GLY A CA 1
ATOM 700 C C . GLY A 1 99 ? 18.266 -11.488 -4.288 1.00 87.69 99 GLY A C 1
ATOM 701 O O . GLY A 1 99 ? 18.013 -10.923 -5.351 1.00 87.69 99 GLY A O 1
ATOM 702 N N . ASP A 1 100 ? 18.161 -12.812 -4.153 1.00 90.69 100 ASP A N 1
ATOM 703 C CA . ASP A 1 100 ? 17.799 -13.705 -5.263 1.00 90.69 100 ASP A CA 1
ATOM 704 C C . ASP A 1 100 ? 16.372 -13.464 -5.780 1.00 90.69 100 ASP A C 1
ATOM 706 O O . ASP A 1 100 ? 16.130 -13.456 -6.988 1.00 90.69 100 ASP A O 1
ATOM 710 N N . GLN A 1 101 ? 15.411 -13.227 -4.881 1.00 92.06 101 GLN A N 1
ATOM 711 C CA . GLN A 1 101 ? 14.021 -12.931 -5.247 1.00 92.06 101 GLN A CA 1
ATOM 712 C C . GLN A 1 101 ? 13.881 -11.531 -5.846 1.00 92.06 101 GLN A C 1
ATOM 714 O O . GLN A 1 101 ? 13.126 -11.339 -6.803 1.00 92.06 101 GLN A O 1
ATOM 719 N N . ALA A 1 102 ? 14.643 -10.563 -5.334 1.00 91.56 102 ALA A N 1
ATOM 720 C CA . ALA A 1 102 ? 14.714 -9.224 -5.907 1.00 91.56 102 ALA A CA 1
ATOM 721 C C . ALA A 1 102 ? 15.277 -9.284 -7.335 1.00 91.56 102 ALA A C 1
ATOM 723 O O . ALA A 1 102 ? 14.678 -8.738 -8.260 1.00 91.56 102 ALA A O 1
ATOM 724 N N . SER A 1 103 ? 16.359 -10.044 -7.530 1.00 93.75 103 SER A N 1
ATOM 725 C CA . SER A 1 103 ? 16.992 -10.246 -8.838 1.00 93.75 103 SER A CA 1
ATOM 726 C C . SER A 1 103 ? 16.041 -10.916 -9.830 1.00 93.75 103 SER A C 1
ATOM 728 O O . SER A 1 103 ? 15.908 -10.459 -10.963 1.00 93.75 103 SER A O 1
ATOM 730 N N . ARG A 1 104 ? 15.305 -11.951 -9.404 1.00 95.25 104 ARG A N 1
ATOM 731 C CA . ARG A 1 104 ? 14.280 -12.606 -10.237 1.00 95.25 104 ARG A CA 1
ATOM 732 C C . ARG A 1 104 ? 13.116 -11.682 -10.589 1.00 95.25 104 ARG A C 1
ATOM 734 O O . ARG A 1 104 ? 12.624 -11.731 -11.714 1.00 95.25 104 ARG A O 1
ATOM 741 N N . SER A 1 105 ? 12.683 -10.841 -9.652 1.00 93.19 105 SER A N 1
ATOM 742 C CA . SER A 1 105 ? 11.619 -9.860 -9.897 1.00 93.19 105 SER A CA 1
ATOM 743 C C . SER A 1 105 ? 12.060 -8.819 -10.926 1.00 93.19 105 SER A C 1
ATOM 745 O O . SER A 1 105 ? 11.316 -8.529 -11.862 1.00 93.19 105 SER A O 1
ATOM 747 N N . TYR A 1 106 ? 13.295 -8.325 -10.811 1.00 95.31 106 TYR A N 1
ATOM 748 C CA . TYR A 1 106 ? 13.878 -7.400 -11.780 1.00 95.31 106 TYR A CA 1
ATOM 749 C C . TYR A 1 106 ? 14.063 -8.044 -13.160 1.00 95.31 106 TYR A C 1
ATOM 751 O O . TYR A 1 106 ? 13.707 -7.447 -14.171 1.00 95.31 106 TYR A O 1
ATOM 759 N N . ALA A 1 107 ? 14.526 -9.295 -13.215 1.00 96.56 107 ALA A N 1
ATOM 760 C CA . ALA A 1 107 ? 14.637 -10.036 -14.470 1.00 96.56 107 ALA A CA 1
ATOM 761 C C . ALA A 1 107 ? 13.277 -10.193 -15.172 1.00 96.56 107 ALA A C 1
ATOM 763 O O . ALA A 1 107 ? 13.187 -10.008 -16.381 1.00 96.56 107 ALA A O 1
ATOM 764 N N . ARG A 1 108 ? 12.201 -10.473 -14.423 1.00 96.75 108 ARG A N 1
ATOM 765 C CA . ARG A 1 108 ? 10.839 -10.526 -14.979 1.00 96.75 108 ARG A CA 1
ATOM 766 C C . ARG A 1 108 ? 10.380 -9.167 -15.505 1.00 96.75 108 ARG A C 1
ATOM 768 O O . ARG A 1 108 ? 9.743 -9.120 -16.549 1.00 96.75 108 ARG A O 1
ATOM 775 N N . TYR A 1 109 ? 10.693 -8.083 -14.794 1.00 95.06 109 TYR A N 1
ATOM 776 C CA . TYR A 1 109 ? 10.402 -6.728 -15.262 1.00 95.06 109 TYR A CA 1
ATOM 777 C C . TYR A 1 109 ? 11.084 -6.454 -16.605 1.00 95.06 109 TYR A C 1
ATOM 779 O O . TYR A 1 109 ? 10.411 -6.050 -17.546 1.00 95.06 109 TYR A O 1
ATOM 787 N N . LEU A 1 110 ? 12.379 -6.758 -16.732 1.00 96.50 110 LEU A N 1
ATOM 788 C CA . LEU A 1 110 ? 13.085 -6.614 -18.007 1.00 96.50 110 LEU A CA 1
ATOM 789 C C . LEU A 1 110 ? 12.453 -7.478 -19.103 1.00 96.50 110 LEU A C 1
ATOM 791 O O . LEU A 1 110 ? 12.147 -6.969 -20.175 1.00 96.50 110 LEU A O 1
ATOM 795 N N . ASN A 1 111 ? 12.158 -8.744 -18.801 1.00 96.00 111 ASN A N 1
ATOM 796 C CA . ASN A 1 111 ? 11.550 -9.651 -19.770 1.00 96.00 111 ASN A CA 1
ATOM 797 C C . ASN A 1 111 ? 10.139 -9.233 -20.210 1.00 96.00 111 ASN A C 1
ATOM 799 O O . ASN A 1 111 ? 9.701 -9.603 -21.294 1.00 96.00 111 ASN A O 1
ATOM 803 N N . SER A 1 112 ? 9.416 -8.448 -19.405 1.00 92.88 112 SER A N 1
ATOM 804 C CA . SER A 1 112 ? 8.083 -7.969 -19.783 1.00 92.88 112 SER A CA 1
ATOM 805 C C . SER A 1 112 ? 8.092 -7.044 -21.005 1.00 92.88 112 SER A C 1
ATOM 807 O O . SER A 1 112 ? 7.076 -6.953 -21.687 1.00 92.88 112 SER A O 1
ATOM 809 N N . PHE A 1 113 ? 9.234 -6.422 -21.320 1.00 93.50 113 PHE A N 1
ATOM 810 C CA . PHE A 1 113 ? 9.401 -5.578 -22.507 1.00 93.50 113 PHE A CA 1
ATOM 811 C C . PHE A 1 113 ? 9.807 -6.355 -23.763 1.00 93.50 113 PHE A C 1
ATOM 813 O O . PHE A 1 113 ? 9.755 -5.790 -24.852 1.00 93.50 113 PHE A O 1
ATOM 820 N N . ASP A 1 114 ? 10.192 -7.629 -23.635 1.00 94.62 114 ASP A N 1
ATOM 821 C CA . ASP A 1 114 ? 10.599 -8.458 -24.779 1.00 94.62 114 ASP A CA 1
ATOM 822 C C . ASP A 1 114 ? 9.399 -8.925 -25.621 1.00 94.62 114 ASP A C 1
ATOM 824 O O . ASP A 1 114 ? 9.572 -9.476 -26.708 1.00 94.62 114 ASP A O 1
ATOM 828 N N . HIS A 1 115 ? 8.175 -8.723 -25.125 1.00 87.81 115 HIS A N 1
ATOM 829 C CA . HIS A 1 115 ? 6.954 -9.133 -25.809 1.00 87.81 115 HIS A CA 1
ATOM 830 C C . HIS A 1 115 ? 6.442 -7.984 -26.685 1.00 87.81 115 HIS A C 1
ATOM 832 O O . HIS A 1 115 ? 6.072 -6.936 -26.144 1.00 87.81 115 HIS A O 1
ATOM 838 N N . PRO A 1 116 ? 6.408 -8.141 -28.022 1.00 87.94 116 PRO A N 1
ATOM 839 C CA . PRO A 1 116 ? 5.872 -7.112 -28.899 1.00 87.94 116 PRO A CA 1
ATOM 840 C C . PRO A 1 116 ? 4.380 -6.904 -28.628 1.00 87.94 116 PRO A C 1
ATOM 842 O O . PRO A 1 116 ? 3.661 -7.829 -28.245 1.00 87.94 116 PRO A O 1
ATOM 845 N N . ILE A 1 117 ? 3.909 -5.677 -28.854 1.00 86.44 117 ILE A N 1
ATOM 846 C CA . ILE A 1 117 ? 2.474 -5.388 -28.846 1.00 86.44 117 ILE A CA 1
ATOM 847 C C . ILE A 1 117 ? 1.850 -6.157 -30.018 1.00 86.44 117 ILE A C 1
ATOM 849 O O . ILE A 1 117 ? 2.282 -5.933 -31.149 1.00 86.44 117 ILE A O 1
ATOM 853 N N . PRO A 1 118 ? 0.850 -7.027 -29.785 1.00 89.00 118 PRO A N 1
ATOM 854 C CA . PRO A 1 118 ? 0.184 -7.734 -30.868 1.00 89.00 118 PRO A CA 1
ATOM 855 C C . PRO A 1 118 ? -0.474 -6.761 -31.849 1.00 89.00 118 PRO A C 1
ATOM 857 O O . PRO A 1 118 ? -1.124 -5.796 -31.446 1.00 89.00 118 PRO A O 1
ATOM 860 N N . GLU A 1 119 ? -0.360 -7.051 -33.139 1.00 88.88 119 GLU A N 1
ATOM 861 C CA . GLU A 1 119 ? -0.973 -6.292 -34.231 1.00 88.88 119 GLU A CA 1
ATOM 862 C C . GLU A 1 119 ? -2.500 -6.422 -34.208 1.00 88.88 119 GLU A C 1
ATOM 864 O O . GLU A 1 119 ? -3.218 -5.506 -34.607 1.00 88.88 119 GLU A O 1
ATOM 869 N N . TYR A 1 120 ? -2.993 -7.557 -33.708 1.00 89.19 120 TYR A N 1
ATOM 870 C CA . TYR A 1 120 ? -4.410 -7.871 -33.591 1.00 89.19 120 TYR A CA 1
ATOM 871 C C . TYR A 1 120 ? -4.692 -8.552 -32.249 1.00 89.19 120 TYR A C 1
ATOM 873 O O . TYR A 1 120 ? -3.915 -9.381 -31.778 1.00 89.19 120 TYR A O 1
ATOM 881 N N . LEU A 1 121 ? -5.831 -8.220 -31.641 1.00 86.69 121 LEU A N 1
ATOM 882 C CA . LEU A 1 121 ? -6.352 -8.894 -30.452 1.00 86.69 121 LEU A CA 1
ATOM 883 C C . LEU A 1 121 ? -7.512 -9.800 -30.872 1.00 86.69 121 LEU A C 1
ATOM 885 O O . LEU A 1 121 ? -8.500 -9.316 -31.427 1.00 86.69 121 LEU A O 1
ATOM 889 N N . GLU A 1 122 ? -7.423 -11.102 -30.598 1.00 81.88 122 GLU A N 1
ATOM 890 C CA . GLU A 1 122 ? -8.548 -12.012 -30.825 1.00 81.88 122 GLU A CA 1
ATOM 891 C C . GLU A 1 122 ? -9.685 -11.719 -29.831 1.00 81.88 122 GLU A C 1
ATOM 893 O O . GLU A 1 122 ? -9.513 -11.788 -28.612 1.00 81.88 122 GLU A O 1
ATOM 898 N N . GLN A 1 123 ? -10.877 -11.396 -30.342 1.00 79.12 123 GLN A N 1
ATOM 899 C CA . GLN A 1 123 ? -12.073 -11.221 -29.517 1.00 79.12 123 GLN A CA 1
ATOM 900 C C . GLN A 1 123 ? -12.710 -12.581 -29.210 1.00 79.12 123 GLN A C 1
ATOM 902 O O . GLN A 1 123 ? -13.495 -13.102 -29.999 1.00 79.12 123 GLN A O 1
ATOM 907 N N . SER A 1 124 ? -12.436 -13.134 -28.029 1.00 67.06 124 SER A N 1
ATOM 908 C CA . SER A 1 124 ? -13.161 -14.301 -27.506 1.00 67.06 124 SER A CA 1
ATOM 909 C C . SER A 1 124 ? -14.376 -13.877 -26.671 1.00 67.06 124 SER A C 1
ATOM 911 O O . SER A 1 124 ? -14.471 -14.139 -25.474 1.00 67.06 124 SER A O 1
ATOM 913 N N . VAL A 1 125 ? -15.354 -13.221 -27.303 1.00 73.19 125 VAL A N 1
ATOM 914 C CA . VAL A 1 125 ? -16.696 -13.120 -26.708 1.00 73.19 125 VAL A CA 1
ATOM 915 C C . VAL A 1 125 ? -17.441 -14.394 -27.089 1.00 73.19 125 VAL A C 1
ATOM 917 O O . VAL A 1 125 ? -17.763 -14.584 -28.263 1.00 73.19 125 VAL A O 1
ATOM 920 N N . ARG A 1 126 ? -17.710 -15.281 -26.118 1.00 68.75 126 ARG A N 1
ATOM 921 C CA . ARG A 1 126 ? -18.676 -16.371 -26.322 1.00 68.75 126 ARG A CA 1
ATOM 922 C C . ARG A 1 126 ? -19.988 -15.742 -26.788 1.00 68.75 126 ARG A C 1
ATOM 924 O O . ARG A 1 126 ? -20.659 -15.064 -26.015 1.00 68.75 126 ARG A O 1
ATOM 931 N N . ARG A 1 127 ? -20.343 -15.943 -28.058 1.00 66.50 127 ARG A N 1
ATOM 932 C CA . ARG A 1 127 ? -21.718 -15.760 -28.517 1.00 66.50 127 ARG A CA 1
ATOM 933 C C . ARG A 1 127 ? -22.472 -17.034 -28.166 1.00 66.50 127 ARG A C 1
ATOM 935 O O . ARG A 1 127 ? -22.602 -17.923 -28.999 1.00 66.50 127 ARG A O 1
ATOM 942 N N . ASP A 1 128 ? -22.944 -17.110 -26.928 1.00 66.94 128 ASP A N 1
ATOM 943 C CA . ASP A 1 128 ? -23.991 -18.060 -26.569 1.00 66.94 128 ASP A CA 1
ATOM 944 C C . ASP A 1 128 ? -25.286 -17.535 -27.197 1.00 66.94 128 ASP A C 1
ATOM 946 O O . ASP A 1 128 ? -26.007 -16.729 -26.608 1.00 66.94 128 ASP A O 1
ATOM 950 N N . VAL A 1 129 ? -25.540 -17.914 -28.451 1.00 58.28 129 VAL A N 1
ATOM 951 C CA . VAL A 1 129 ? -26.851 -17.705 -29.067 1.00 58.28 129 VAL A CA 1
ATOM 952 C C . VAL A 1 129 ? -27.643 -18.983 -28.852 1.00 58.28 129 VAL A C 1
ATOM 954 O O . VAL A 1 129 ? -27.414 -19.999 -29.500 1.00 58.28 129 VAL A O 1
ATOM 957 N N . ALA A 1 130 ? -28.543 -18.914 -27.877 1.00 60.00 130 ALA A N 1
ATOM 958 C CA . ALA A 1 130 ? -29.674 -19.812 -27.751 1.00 60.00 130 ALA A CA 1
ATOM 959 C C . ALA A 1 130 ? -30.594 -19.679 -28.979 1.00 60.00 130 ALA A C 1
ATOM 961 O O . ALA A 1 130 ? -30.902 -18.553 -29.366 1.00 60.00 130 ALA A O 1
ATOM 962 N N . SER A 1 131 ? -31.011 -20.821 -29.540 1.00 48.31 131 SER A N 1
ATOM 963 C CA . SER A 1 131 ? -32.102 -21.075 -30.515 1.00 48.31 131 SER A CA 1
ATOM 964 C C . SER A 1 131 ? -31.625 -22.246 -31.392 1.00 48.31 131 SER A C 1
ATOM 966 O O . SER A 1 131 ? -30.509 -22.195 -31.893 1.00 48.31 131 SER A O 1
ATOM 968 N N . GLU A 1 132 ? -32.288 -23.380 -31.593 1.00 51.09 132 GLU A N 1
ATOM 969 C CA . GLU A 1 132 ? -33.631 -23.919 -31.343 1.00 51.09 132 GLU A CA 1
ATOM 970 C C . GLU A 1 132 ? -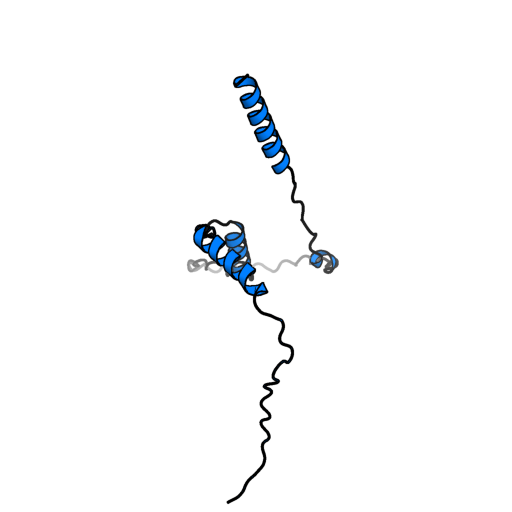33.452 -25.458 -31.450 1.00 51.09 132 GLU A C 1
ATOM 972 O O . GLU A 1 132 ? -32.577 -25.929 -32.171 1.00 51.09 132 GLU A O 1
ATOM 977 N N . GLY A 1 133 ? -34.086 -26.306 -30.638 1.00 54.75 133 GLY A N 1
ATOM 978 C CA . GLY A 1 133 ? -35.444 -26.773 -30.923 1.00 54.75 133 GLY A CA 1
ATOM 979 C C . GLY A 1 133 ? -35.526 -27.530 -32.259 1.00 54.75 133 GLY A C 1
ATOM 980 O O . GLY A 1 133 ? -35.706 -26.890 -33.286 1.00 54.75 133 GLY A O 1
ATOM 981 N N . GLY A 1 134 ? -35.435 -28.866 -32.263 1.00 48.00 134 GLY A N 1
ATOM 982 C CA . GLY A 1 134 ? -35.628 -29.642 -33.495 1.00 48.00 134 GLY A CA 1
ATOM 983 C C . GLY A 1 134 ? -35.333 -31.137 -33.381 1.00 48.00 134 GLY A C 1
ATOM 984 O O . GLY A 1 134 ? -34.260 -31.558 -33.791 1.00 48.00 134 GLY A O 1
ATOM 985 N N . GLU A 1 135 ? -36.338 -31.850 -32.859 1.00 37.94 135 GLU A N 1
ATOM 986 C CA . GLU A 1 135 ? -36.698 -33.279 -33.038 1.00 37.94 135 GLU A CA 1
ATOM 987 C C . GLU A 1 135 ? -35.746 -34.403 -32.587 1.00 37.94 135 GLU A C 1
ATOM 989 O O . GLU A 1 135 ? -34.624 -34.552 -33.117 1.00 37.94 135 GLU A O 1
#